Protein AF-A0A7C8GSQ5-F1 (afdb_monomer_lite)

Radius of gyration: 28.01 Å; chains: 1; bounding box: 47×25×103 Å

Foldseek 3Di:
DQLLVVLLVLLVVLVVLLPDDDPDPVSVVVSVVSNVVSVVSNVVSVVVPDDDDDPVVVVSVVVSVVSVVVNVVSVVVSVVVVVVVVVVVVVVVVVVVVVVPPCPVVVPDDPDDPDDDD

InterPro domains:
  IPR008622 Flagellar protein FliT [PF05400] (1-101)

Organism: NCBI:txid1672701

pLDDT: mean 79.02, std 14.45, range [41.06, 94.81]

Structure (mmCIF, N/CA/C/O backbone):
data_AF-A0A7C8GSQ5-F1
#
_entry.id   AF-A0A7C8GSQ5-F1
#
loop_
_atom_site.group_PDB
_atom_site.id
_atom_site.type_symbol
_atom_site.label_atom_id
_atom_site.label_alt_id
_atom_site.label_comp_id
_atom_site.label_asym_id
_atom_site.label_entity_id
_atom_site.label_seq_id
_atom_site.pdbx_PDB_ins_code
_atom_site.Cartn_x
_atom_site.Cartn_y
_atom_site.Cartn_z
_atom_site.occupancy
_atom_site.B_iso_or_equiv
_atom_site.auth_seq_id
_atom_site.auth_comp_id
_atom_site.auth_asym_id
_atom_site.auth_atom_id
_atom_site.pdbx_PDB_model_num
ATOM 1 N N . MET A 1 1 ? -16.892 -10.950 10.341 1.00 60.22 1 MET A N 1
ATOM 2 C CA . MET A 1 1 ? -15.545 -10.488 10.748 1.00 60.22 1 MET A CA 1
ATOM 3 C C . MET A 1 1 ? -15.594 -8.978 10.937 1.00 60.22 1 MET A C 1
ATOM 5 O O . MET A 1 1 ? -16.436 -8.360 10.294 1.00 60.22 1 MET A O 1
ATOM 9 N N . LYS A 1 2 ? -14.785 -8.387 11.834 1.00 83.88 2 LYS A N 1
ATOM 10 C CA . LYS A 1 2 ? -14.765 -6.923 12.015 1.00 83.88 2 LYS A CA 1
ATOM 11 C C . LYS A 1 2 ? -14.128 -6.281 10.760 1.00 83.88 2 LYS A C 1
ATOM 13 O O . LYS A 1 2 ? -12.997 -6.648 10.436 1.00 83.88 2 LYS A O 1
ATOM 18 N N . PRO A 1 3 ? -14.799 -5.347 10.058 1.00 86.56 3 PRO A N 1
ATOM 19 C CA . PRO A 1 3 ? -14.333 -4.820 8.766 1.00 86.56 3 PRO A CA 1
ATOM 20 C C . PRO A 1 3 ? -12.974 -4.109 8.863 1.00 86.56 3 PRO A C 1
ATOM 22 O O . PRO A 1 3 ? -12.151 -4.212 7.956 1.00 86.56 3 PRO A O 1
ATOM 25 N N . LEU A 1 4 ? -12.691 -3.458 9.997 1.00 87.00 4 LEU A N 1
ATOM 26 C CA . LEU A 1 4 ? -11.401 -2.820 10.270 1.00 87.00 4 LEU A CA 1
ATOM 27 C C . LEU A 1 4 ? -10.246 -3.832 10.361 1.00 87.00 4 LEU A C 1
ATOM 29 O O . LEU A 1 4 ? -9.156 -3.584 9.853 1.00 87.00 4 LEU A O 1
ATOM 33 N N . GLN A 1 5 ? -10.479 -4.994 10.977 1.00 88.44 5 GLN A N 1
ATOM 34 C CA . GLN A 1 5 ? -9.458 -6.041 11.082 1.00 88.44 5 GLN A CA 1
ATOM 35 C C . GLN A 1 5 ? -9.130 -6.622 9.706 1.00 88.44 5 GLN A C 1
ATOM 37 O O . GLN A 1 5 ? -7.964 -6.836 9.383 1.00 88.44 5 GLN A O 1
ATOM 42 N N . GLU A 1 6 ? -10.150 -6.834 8.877 1.00 90.56 6 GLU A N 1
ATOM 43 C CA . GLU A 1 6 ? -9.968 -7.336 7.516 1.00 90.56 6 GLU A CA 1
ATOM 44 C C . GLU A 1 6 ? -9.210 -6.332 6.639 1.00 90.56 6 GLU A C 1
ATOM 46 O O . GLU A 1 6 ? -8.281 -6.711 5.923 1.00 90.56 6 GLU A O 1
ATOM 51 N N . TYR A 1 7 ? -9.509 -5.038 6.784 1.00 92.44 7 TYR A N 1
ATOM 52 C CA . TYR A 1 7 ? -8.756 -3.969 6.135 1.00 92.44 7 TYR A CA 1
ATOM 53 C C . TYR A 1 7 ? -7.273 -4.003 6.531 1.00 92.44 7 TYR A C 1
ATOM 55 O O . TYR A 1 7 ? -6.405 -3.977 5.661 1.00 92.44 7 TYR A O 1
ATOM 63 N N . ILE A 1 8 ? -6.964 -4.140 7.826 1.00 91.69 8 ILE A N 1
ATOM 64 C CA . ILE A 1 8 ? -5.582 -4.242 8.324 1.00 91.69 8 ILE 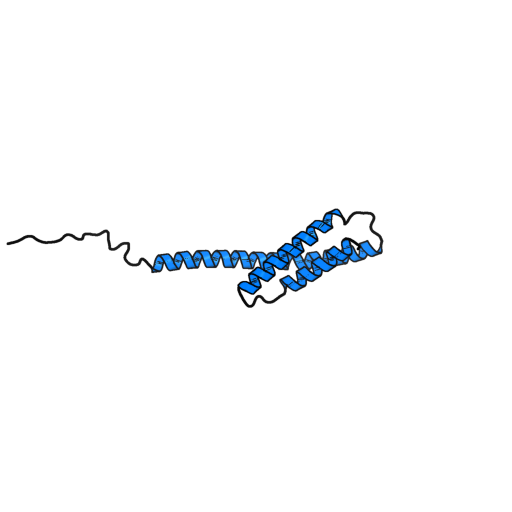A CA 1
ATOM 65 C C . ILE A 1 8 ? -4.870 -5.476 7.751 1.00 91.69 8 ILE A C 1
ATOM 67 O O . ILE A 1 8 ? -3.710 -5.388 7.339 1.00 91.69 8 ILE A O 1
ATOM 71 N N . VAL A 1 9 ? -5.544 -6.628 7.691 1.00 93.25 9 VAL A N 1
ATOM 72 C CA . VAL A 1 9 ? -4.987 -7.856 7.100 1.00 93.25 9 VAL A CA 1
ATOM 73 C C . VAL A 1 9 ? -4.649 -7.644 5.623 1.00 93.25 9 VAL A C 1
ATOM 75 O O . VAL A 1 9 ? -3.554 -8.007 5.185 1.00 93.25 9 VAL A O 1
ATOM 78 N N . ILE A 1 10 ? -5.545 -7.015 4.860 1.00 94.12 10 ILE A N 1
ATOM 79 C CA . ILE A 1 10 ? -5.314 -6.715 3.443 1.00 94.12 10 ILE A CA 1
ATOM 80 C C . ILE A 1 10 ? -4.171 -5.708 3.274 1.00 94.12 10 ILE A C 1
ATOM 82 O O . ILE A 1 10 ? -3.299 -5.930 2.436 1.00 94.12 10 ILE A O 1
ATOM 86 N N . THR A 1 11 ? -4.113 -4.651 4.088 1.00 93.38 11 THR A N 1
ATOM 87 C CA . THR A 1 11 ? -3.020 -3.665 4.065 1.00 93.38 11 THR A CA 1
ATOM 88 C C . THR A 1 11 ? -1.664 -4.318 4.361 1.00 93.38 11 THR A C 1
ATOM 90 O O . THR A 1 11 ? -0.685 -4.053 3.661 1.00 93.38 11 THR A O 1
ATOM 93 N N . ASN A 1 12 ? -1.591 -5.236 5.329 1.00 93.75 12 ASN A N 1
ATOM 94 C CA . ASN A 1 12 ? -0.370 -6.003 5.600 1.00 93.75 12 ASN A CA 1
ATOM 95 C C . ASN A 1 12 ? 0.021 -6.908 4.426 1.00 93.75 12 ASN A C 1
ATOM 97 O O . ASN A 1 12 ? 1.195 -6.981 4.060 1.00 93.75 12 ASN A O 1
ATOM 101 N N . LYS A 1 13 ? -0.955 -7.567 3.796 1.00 93.50 13 LYS A N 1
ATOM 102 C CA . LYS A 1 13 ? -0.710 -8.394 2.610 1.00 93.50 13 LYS A CA 1
ATOM 103 C C . LYS A 1 13 ? -0.228 -7.555 1.423 1.00 93.50 13 LYS A C 1
ATOM 105 O O . LYS A 1 13 ? 0.687 -7.974 0.723 1.00 93.50 13 LYS A O 1
ATOM 110 N N . LEU A 1 14 ? -0.778 -6.356 1.231 1.00 92.75 14 LEU A N 1
ATOM 111 C CA . LEU A 1 14 ? -0.295 -5.391 0.241 1.00 92.75 14 LEU A CA 1
ATOM 112 C C . LEU A 1 14 ? 1.161 -5.006 0.499 1.00 92.75 14 LEU A C 1
ATOM 114 O O . LEU A 1 14 ? 1.966 -5.052 -0.425 1.00 92.75 14 LEU A O 1
ATOM 118 N N . LEU A 1 15 ? 1.524 -4.688 1.746 1.00 92.69 15 LEU A N 1
ATOM 119 C CA . LEU A 1 15 ? 2.913 -4.390 2.107 1.00 92.69 15 LEU A CA 1
ATOM 120 C C . LEU A 1 15 ? 3.856 -5.546 1.755 1.00 92.69 15 LEU A C 1
ATOM 122 O O . LEU A 1 15 ? 4.916 -5.302 1.184 1.00 92.69 15 LEU A O 1
ATOM 126 N N . GLN A 1 16 ? 3.454 -6.789 2.038 1.00 91.94 16 GLN A N 1
ATOM 127 C CA . GLN A 1 16 ? 4.239 -7.973 1.686 1.00 91.94 16 GLN A CA 1
ATOM 128 C C . GLN A 1 16 ? 4.409 -8.123 0.173 1.00 91.94 16 GLN A C 1
ATOM 130 O O . GLN A 1 16 ? 5.527 -8.329 -0.285 1.00 91.94 16 GLN A O 1
ATOM 135 N N . VAL A 1 17 ? 3.326 -8.005 -0.602 1.00 91.25 17 VAL A N 1
ATOM 136 C CA . VAL A 1 17 ? 3.362 -8.168 -2.066 1.00 91.25 17 VAL A CA 1
ATOM 137 C C . VAL A 1 17 ? 4.190 -7.065 -2.727 1.00 91.25 17 VAL A C 1
ATOM 139 O O . VAL A 1 17 ? 4.954 -7.340 -3.646 1.00 91.25 17 VAL A O 1
ATOM 142 N N . VAL A 1 18 ? 4.091 -5.824 -2.247 1.00 88.56 18 VAL A N 1
ATOM 143 C CA . VAL A 1 18 ? 4.852 -4.691 -2.800 1.00 88.56 18 VAL A CA 1
ATOM 144 C C . VAL A 1 18 ? 6.355 -4.803 -2.506 1.00 88.56 18 VAL A C 1
ATOM 146 O O . VAL A 1 18 ? 7.163 -4.308 -3.292 1.00 88.56 18 VAL A O 1
ATOM 149 N N . ASP A 1 19 ? 6.743 -5.463 -1.412 1.00 87.31 19 ASP A N 1
ATOM 150 C CA . ASP A 1 19 ? 8.150 -5.703 -1.065 1.00 87.31 19 ASP A CA 1
ATOM 151 C C . ASP A 1 19 ? 8.768 -6.913 -1.786 1.00 87.31 19 ASP A C 1
ATOM 153 O O . ASP A 1 19 ? 9.981 -7.123 -1.693 1.00 87.31 19 ASP A O 1
ATOM 157 N N . GLN A 1 20 ? 7.978 -7.716 -2.509 1.00 86.06 20 GLN A N 1
ATOM 158 C CA . GLN A 1 20 ? 8.510 -8.882 -3.209 1.00 86.06 20 GLN A CA 1
ATOM 159 C C . GLN A 1 20 ? 9.477 -8.478 -4.335 1.00 86.06 20 GLN A C 1
ATOM 161 O O . GLN A 1 20 ? 9.184 -7.576 -5.128 1.00 86.06 20 GLN A O 1
ATOM 166 N N . PRO A 1 21 ? 10.634 -9.157 -4.451 1.00 79.56 21 PRO A N 1
ATOM 167 C CA . PRO A 1 21 ? 11.562 -8.913 -5.542 1.00 79.56 21 PRO A CA 1
ATOM 168 C C . PRO A 1 21 ? 10.948 -9.360 -6.873 1.00 79.56 21 PRO A C 1
ATOM 170 O O . PRO A 1 21 ? 10.455 -10.478 -7.013 1.00 79.56 21 PRO A O 1
ATOM 173 N N . VAL A 1 22 ? 11.010 -8.480 -7.871 1.00 80.06 22 VAL A N 1
ATOM 174 C CA . VAL A 1 22 ? 10.542 -8.763 -9.232 1.00 80.06 22 VAL A CA 1
ATOM 175 C C . VAL A 1 22 ? 11.696 -9.364 -10.033 1.00 80.06 22 VAL A C 1
ATOM 177 O O . VAL A 1 22 ? 12.609 -8.641 -10.433 1.00 80.06 22 VAL A O 1
ATOM 180 N N . ASN A 1 23 ? 11.649 -10.676 -10.269 1.00 79.94 23 ASN A N 1
ATOM 181 C CA . ASN A 1 23 ? 12.738 -11.423 -10.912 1.00 79.94 23 ASN A CA 1
ATOM 182 C C . ASN A 1 23 ? 12.560 -11.578 -12.435 1.00 79.94 23 ASN A C 1
ATOM 184 O O . ASN A 1 23 ? 13.534 -11.792 -13.151 1.00 79.94 23 ASN A O 1
ATOM 188 N N . SER A 1 24 ? 11.333 -11.453 -12.943 1.00 80.00 24 SER A N 1
ATOM 189 C CA . SER A 1 24 ? 10.989 -11.575 -14.368 1.00 80.00 24 SER A CA 1
ATOM 190 C C . SER A 1 24 ? 9.815 -10.662 -14.744 1.00 80.00 24 SER A C 1
ATOM 192 O O . SER A 1 24 ? 9.081 -10.193 -13.870 1.00 80.00 24 SER A O 1
ATOM 194 N N . ASP A 1 25 ? 9.605 -10.404 -16.039 1.00 76.19 25 ASP A N 1
ATOM 195 C CA . ASP A 1 25 ? 8.452 -9.609 -16.486 1.00 76.19 25 ASP A CA 1
ATOM 196 C C . ASP A 1 25 ? 7.104 -10.309 -16.249 1.00 76.19 25 ASP A C 1
ATOM 198 O O . ASP A 1 25 ? 6.149 -9.628 -15.890 1.00 76.19 25 ASP A O 1
ATOM 202 N N . GLU A 1 26 ? 7.035 -11.640 -16.330 1.00 75.94 26 GLU A N 1
ATOM 203 C CA . GLU A 1 26 ? 5.832 -12.409 -15.962 1.00 75.94 26 GLU A CA 1
ATOM 204 C C . GLU A 1 26 ? 5.506 -12.252 -14.469 1.00 75.94 26 GLU A C 1
ATOM 206 O O . GLU A 1 26 ? 4.394 -11.863 -14.110 1.00 75.94 26 GLU A O 1
ATOM 211 N N . SER A 1 27 ? 6.508 -12.410 -13.589 1.00 82.44 27 SER A N 1
ATOM 212 C CA . SER A 1 27 ? 6.326 -12.204 -12.141 1.00 82.44 27 SER A CA 1
ATOM 213 C C . SER A 1 27 ? 5.866 -10.779 -11.810 1.00 82.44 27 SER A C 1
ATOM 215 O O . SER A 1 27 ? 5.118 -10.557 -10.862 1.00 82.44 27 SER A O 1
ATOM 217 N N . ARG A 1 28 ? 6.265 -9.792 -12.623 1.00 83.00 28 ARG A N 1
ATOM 218 C CA . ARG A 1 28 ? 5.836 -8.400 -12.473 1.00 83.00 28 ARG A CA 1
ATOM 219 C C . ARG A 1 28 ? 4.347 -8.235 -12.752 1.00 83.00 28 ARG A C 1
ATOM 221 O O . ARG A 1 28 ? 3.684 -7.505 -12.021 1.00 83.00 28 ARG A O 1
ATOM 228 N N . GLU A 1 29 ? 3.847 -8.838 -13.825 1.00 85.81 29 GLU A N 1
ATOM 229 C CA . GLU A 1 29 ? 2.432 -8.746 -14.197 1.00 85.81 29 GLU A CA 1
ATOM 230 C C . GLU A 1 29 ? 1.544 -9.420 -13.154 1.00 85.81 29 GLU A C 1
ATOM 232 O O . GLU A 1 29 ? 0.533 -8.846 -12.749 1.00 85.81 29 GLU A O 1
ATOM 237 N N . GLU A 1 30 ? 1.973 -10.570 -12.635 1.00 87.88 30 GLU 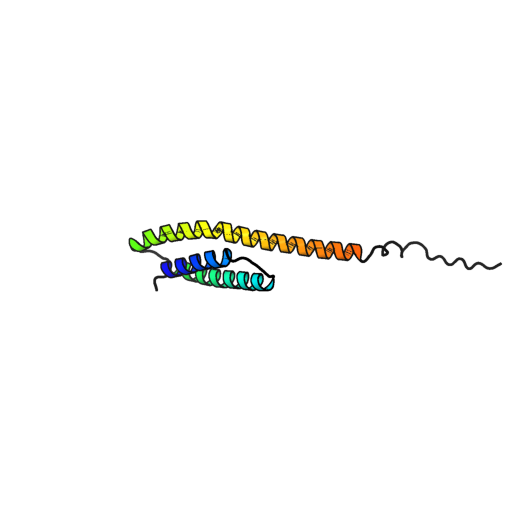A N 1
ATOM 238 C CA . GLU A 1 30 ? 1.290 -11.251 -11.535 1.00 87.88 30 GLU A CA 1
ATOM 239 C C . GLU A 1 30 ? 1.271 -10.415 -10.251 1.00 87.88 30 GLU A C 1
ATOM 241 O O . GLU A 1 30 ? 0.219 -10.272 -9.626 1.00 87.88 30 GLU A O 1
ATOM 246 N N . ILE A 1 31 ? 2.405 -9.815 -9.869 1.00 89.00 31 ILE A N 1
ATOM 247 C CA . ILE A 1 31 ? 2.488 -8.937 -8.693 1.00 89.00 31 ILE A CA 1
ATOM 248 C C . ILE A 1 31 ? 1.548 -7.735 -8.848 1.00 89.00 31 ILE A C 1
ATOM 250 O O . ILE A 1 31 ? 0.808 -7.426 -7.916 1.00 89.00 31 ILE A O 1
ATOM 254 N N . ILE A 1 32 ? 1.528 -7.085 -10.017 1.00 88.94 32 ILE A N 1
ATOM 255 C CA . ILE A 1 32 ? 0.629 -5.949 -10.282 1.00 88.94 32 ILE A CA 1
ATOM 256 C C . ILE A 1 32 ? -0.833 -6.387 -10.171 1.00 88.94 32 ILE A C 1
ATOM 258 O O . ILE A 1 32 ? -1.598 -5.761 -9.443 1.00 88.94 32 ILE A O 1
ATOM 262 N N . LYS A 1 33 ? -1.204 -7.505 -10.802 1.00 91.50 33 LYS A N 1
ATOM 263 C CA . LYS A 1 33 ? -2.567 -8.044 -10.733 1.00 91.50 33 LYS A CA 1
ATOM 264 C C . LYS A 1 33 ? -2.988 -8.364 -9.296 1.00 91.50 33 LYS A C 1
ATOM 266 O O . LYS A 1 33 ? -4.116 -8.082 -8.901 1.00 91.50 33 LYS A O 1
ATOM 271 N N . 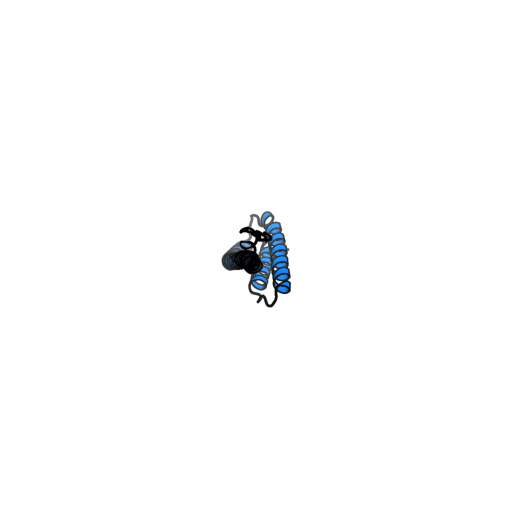ASN A 1 34 ? -2.085 -8.933 -8.499 1.00 91.81 34 ASN A N 1
ATOM 272 C CA . ASN A 1 34 ? -2.338 -9.219 -7.089 1.00 91.81 34 ASN A CA 1
ATOM 273 C C . ASN A 1 34 ? -2.538 -7.938 -6.271 1.00 91.81 34 ASN A C 1
ATOM 275 O O . ASN A 1 34 ? -3.407 -7.906 -5.401 1.00 91.81 34 ASN A O 1
ATOM 279 N N . ILE A 1 35 ? -1.758 -6.891 -6.547 1.00 92.31 35 ILE A N 1
ATOM 280 C CA . ILE A 1 35 ? -1.919 -5.581 -5.907 1.00 92.31 35 ILE A CA 1
ATOM 281 C C . ILE A 1 35 ? -3.282 -4.983 -6.258 1.00 92.31 35 ILE A C 1
ATOM 283 O O . ILE A 1 35 ? -3.984 -4.561 -5.343 1.00 92.31 35 ILE A O 1
ATOM 287 N N . ASP A 1 36 ? -3.687 -5.008 -7.529 1.00 93.31 36 ASP A N 1
ATOM 288 C CA . ASP A 1 36 ? -4.978 -4.466 -7.971 1.00 93.31 36 ASP A CA 1
ATOM 289 C C . ASP A 1 36 ? -6.152 -5.170 -7.271 1.00 93.31 36 ASP A C 1
ATOM 291 O O . ASP A 1 36 ? -6.989 -4.512 -6.656 1.00 93.31 36 ASP A O 1
ATOM 295 N N . ILE A 1 37 ? -6.149 -6.509 -7.233 1.00 94.81 37 ILE A N 1
ATOM 296 C CA . ILE A 1 37 ? -7.180 -7.299 -6.533 1.00 94.81 37 ILE A CA 1
ATOM 297 C C . ILE A 1 37 ? -7.239 -6.949 -5.039 1.00 94.81 37 ILE A C 1
ATOM 299 O O . ILE A 1 37 ? -8.315 -6.883 -4.443 1.00 94.81 37 ILE A O 1
ATOM 303 N N . LEU A 1 38 ? -6.085 -6.774 -4.391 1.00 94.06 38 LEU A N 1
ATOM 304 C CA . LEU A 1 38 ? -6.042 -6.431 -2.970 1.00 94.06 38 LEU A CA 1
ATOM 305 C C . LEU A 1 38 ? -6.512 -4.993 -2.715 1.00 94.06 38 LEU A C 1
ATOM 307 O O . LEU A 1 38 ? -7.159 -4.749 -1.698 1.00 94.06 38 LEU A O 1
ATOM 311 N N . LEU A 1 39 ? -6.220 -4.055 -3.619 1.00 93.12 39 LEU A N 1
ATOM 312 C CA . LEU A 1 39 ? -6.701 -2.677 -3.533 1.00 93.12 39 LEU A CA 1
ATOM 313 C C . LEU A 1 39 ? -8.220 -2.594 -3.702 1.00 93.12 39 LEU A C 1
ATOM 315 O O . LEU A 1 39 ? -8.859 -1.893 -2.920 1.00 93.12 39 LEU A O 1
ATOM 319 N N . GLU A 1 40 ? -8.797 -3.342 -4.644 1.00 94.38 40 GLU A N 1
ATOM 320 C CA . GLU A 1 40 ? -10.252 -3.432 -4.825 1.00 94.38 40 GLU A CA 1
ATOM 321 C C . GLU A 1 40 ? -10.931 -3.951 -3.553 1.00 94.38 40 GLU A C 1
ATOM 323 O O . GLU A 1 40 ? -11.793 -3.279 -2.987 1.00 94.38 40 GLU A O 1
ATOM 328 N N . LYS A 1 41 ? -10.453 -5.080 -3.015 1.00 92.88 41 LYS A N 1
ATOM 329 C CA . LYS A 1 41 ? -10.973 -5.644 -1.757 1.00 92.88 41 LYS A CA 1
ATOM 330 C C . LYS A 1 41 ? -10.842 -4.677 -0.583 1.00 92.88 41 LYS A C 1
ATOM 332 O O . LYS A 1 41 ? -11.745 -4.564 0.239 1.00 92.88 41 LYS A O 1
ATOM 337 N N . ARG A 1 42 ? -9.722 -3.954 -0.492 1.00 92.88 42 ARG A N 1
ATOM 338 C CA . ARG A 1 42 ? -9.513 -2.927 0.539 1.00 92.88 42 ARG A CA 1
ATOM 339 C C . ARG A 1 42 ? -10.520 -1.787 0.396 1.00 92.88 42 ARG A C 1
ATOM 341 O O . ARG A 1 42 ? -11.042 -1.313 1.401 1.00 92.88 42 ARG A O 1
ATOM 348 N N . GLN A 1 43 ? -10.795 -1.353 -0.833 1.00 92.38 43 GLN A N 1
ATOM 349 C CA . GLN A 1 43 ? -11.738 -0.277 -1.125 1.00 92.38 43 GLN A CA 1
ATOM 350 C C . GLN A 1 43 ? -13.180 -0.663 -0.777 1.00 92.38 43 GLN A C 1
ATOM 352 O O . GLN A 1 43 ? -13.906 0.162 -0.223 1.00 92.38 43 GLN A O 1
ATOM 357 N N . GLU A 1 44 ? -13.575 -1.909 -1.035 1.00 93.19 44 GLU A N 1
ATOM 358 C CA . GLU A 1 44 ? -14.899 -2.436 -0.682 1.00 93.19 44 GLU A CA 1
ATOM 359 C C . GLU A 1 44 ? -15.177 -2.402 0.825 1.00 93.19 44 GLU A C 1
ATOM 361 O O . GLU A 1 44 ? -16.331 -2.275 1.223 1.00 93.19 44 GLU A O 1
ATOM 366 N N . LEU A 1 45 ? -14.143 -2.464 1.672 1.00 89.31 45 LEU A N 1
ATOM 367 C CA . LEU A 1 45 ? -14.292 -2.462 3.130 1.00 89.31 45 LEU A CA 1
ATOM 368 C C . LEU A 1 45 ? -14.488 -1.064 3.731 1.00 89.31 45 LEU A C 1
ATOM 370 O O . LEU A 1 45 ? -15.108 -0.939 4.787 1.00 89.31 45 LEU A O 1
ATOM 374 N N . ILE A 1 46 ? -14.014 -0.005 3.065 1.00 88.00 46 ILE A N 1
ATOM 375 C CA . ILE A 1 46 ? -14.068 1.381 3.570 1.00 88.00 46 ILE A CA 1
ATOM 376 C C . ILE A 1 46 ? -15.491 1.818 3.981 1.00 88.00 46 ILE A C 1
ATOM 378 O O . ILE A 1 46 ? -15.640 2.370 5.072 1.00 88.00 46 ILE A O 1
ATOM 382 N N . PRO A 1 47 ? -16.560 1.562 3.196 1.00 88.69 47 PRO A N 1
ATOM 383 C CA . PRO A 1 47 ? -17.924 1.960 3.555 1.00 88.69 47 PRO A CA 1
ATOM 384 C C . PRO A 1 47 ? -18.463 1.310 4.834 1.00 88.69 47 PRO A C 1
ATOM 386 O O . PRO A 1 47 ? -19.420 1.833 5.415 1.00 88.69 47 PRO A O 1
ATOM 389 N N . PHE A 1 48 ? -17.885 0.179 5.247 1.00 85.81 48 PHE A N 1
ATOM 390 C CA . PHE A 1 48 ? -18.299 -0.592 6.419 1.00 85.81 48 PHE A CA 1
ATOM 391 C C . PHE A 1 48 ? -17.543 -0.192 7.693 1.00 85.81 48 PHE A C 1
ATOM 393 O O . PHE A 1 48 ? -17.967 -0.551 8.788 1.00 85.81 48 PHE A O 1
ATOM 400 N N . ILE A 1 49 ? -16.457 0.577 7.576 1.00 84.12 49 ILE A N 1
ATOM 401 C CA . ILE A 1 49 ? -15.699 1.108 8.714 1.00 84.12 49 ILE A CA 1
ATOM 402 C C . ILE A 1 49 ? -16.359 2.424 9.147 1.00 84.12 49 ILE A C 1
ATOM 404 O O . ILE A 1 49 ? -15.984 3.511 8.707 1.00 84.12 49 ILE A O 1
ATOM 408 N N . LYS A 1 50 ? -17.404 2.325 9.975 1.00 78.81 50 LYS A N 1
ATOM 409 C CA . LYS A 1 50 ? -18.186 3.471 10.464 1.00 78.81 50 LYS A CA 1
ATOM 410 C C . LYS A 1 50 ? -18.362 3.424 11.979 1.00 78.81 50 LYS A C 1
ATOM 412 O O . LYS A 1 50 ? -18.419 2.357 12.572 1.00 78.81 50 LYS A O 1
ATOM 417 N N . SER A 1 51 ? -18.483 4.616 12.558 1.00 73.31 51 SER A N 1
ATOM 418 C CA . SER A 1 51 ? -18.790 4.855 13.974 1.00 73.31 51 SER A CA 1
ATOM 419 C C . SER A 1 51 ? -20.139 4.220 14.372 1.00 73.31 51 SER A C 1
ATOM 421 O O . SER A 1 51 ? -21.041 4.195 13.524 1.00 73.31 51 SER A O 1
ATOM 423 N N . PRO A 1 52 ? -20.333 3.764 15.628 1.00 71.81 52 PRO A N 1
ATOM 424 C CA . PRO A 1 52 ? -19.467 3.933 16.805 1.00 71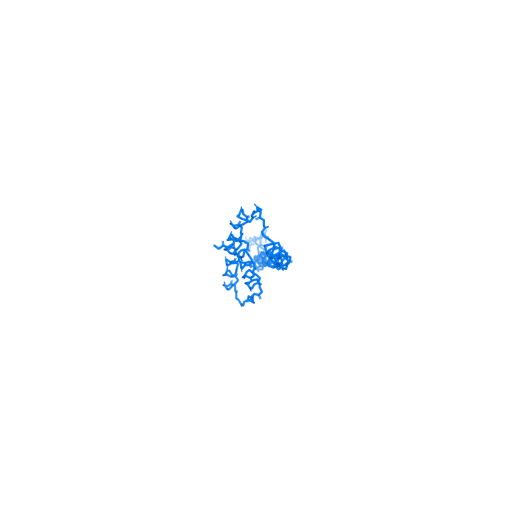.81 52 PRO A CA 1
ATOM 425 C C . PRO A 1 52 ? -18.333 2.908 16.893 1.00 71.81 52 PRO A C 1
ATOM 427 O O . PRO A 1 52 ? -18.562 1.717 16.724 1.00 71.81 52 PRO A O 1
ATOM 430 N N . PHE A 1 53 ? -17.123 3.391 17.187 1.00 78.44 53 PHE A N 1
ATOM 431 C CA . PHE A 1 53 ? -15.945 2.549 17.404 1.00 78.44 53 PHE A CA 1
ATOM 432 C C . PHE A 1 53 ? -15.793 2.208 18.887 1.00 78.44 53 PHE A C 1
ATOM 434 O O . PHE A 1 53 ? -15.898 3.093 19.739 1.00 78.44 53 PHE A O 1
ATOM 441 N N . GLU A 1 54 ? -15.510 0.943 19.189 1.00 79.69 54 GLU A N 1
ATOM 442 C CA . GLU A 1 54 ? -15.113 0.509 20.535 1.00 79.69 54 GLU A CA 1
ATOM 443 C C . GLU A 1 54 ? -13.708 1.047 20.887 1.00 79.69 54 GLU A C 1
ATOM 445 O O . GLU A 1 54 ? -12.905 1.337 19.998 1.00 79.69 54 GLU A O 1
ATOM 450 N N . GLU A 1 55 ? -13.356 1.160 22.176 1.00 76.00 55 GLU A N 1
ATOM 451 C CA . GLU A 1 55 ? -12.013 1.620 22.594 1.00 76.00 55 GLU A CA 1
ATOM 452 C C . GLU A 1 55 ? -10.878 0.780 21.976 1.00 76.00 55 GLU A C 1
ATOM 454 O O . GLU A 1 55 ? -9.840 1.314 21.576 1.00 76.00 55 GLU A O 1
ATOM 459 N N . GLU A 1 56 ? -11.103 -0.527 21.818 1.00 76.50 56 GLU A N 1
ATOM 460 C CA . GLU A 1 56 ? -10.191 -1.446 21.129 1.00 76.50 56 GLU A CA 1
ATOM 461 C C . GLU A 1 56 ? -10.048 -1.128 19.631 1.00 76.50 56 GLU A C 1
ATOM 463 O O . GLU A 1 56 ? -8.976 -1.283 19.050 1.00 76.50 56 GLU A O 1
ATOM 468 N N . GLU A 1 57 ? -11.106 -0.645 18.981 1.00 78.81 57 GLU A N 1
ATOM 469 C CA . GLU A 1 57 ? -11.072 -0.268 17.565 1.00 78.81 57 GLU A CA 1
ATOM 470 C C . GLU A 1 57 ? -10.365 1.070 17.346 1.00 78.81 57 GLU A C 1
ATOM 472 O O . GLU A 1 57 ? -9.761 1.284 16.295 1.00 78.81 57 GLU A O 1
ATOM 477 N N . ILE A 1 58 ? -10.363 1.952 18.349 1.00 82.19 58 ILE A N 1
ATOM 478 C CA . ILE A 1 58 ? -9.614 3.213 18.307 1.00 82.19 58 ILE A CA 1
ATOM 479 C C . ILE A 1 58 ? -8.103 2.948 18.305 1.00 82.19 58 ILE A C 1
ATOM 481 O O . ILE A 1 58 ? -7.368 3.613 17.570 1.00 82.19 58 ILE A O 1
ATOM 485 N N . SER A 1 59 ? -7.619 1.989 19.103 1.00 84.12 59 SER A N 1
ATOM 486 C CA . SER A 1 59 ? -6.197 1.619 19.097 1.00 84.12 59 SER A CA 1
ATOM 487 C C . SER A 1 59 ? -5.805 0.962 17.770 1.00 84.12 59 SER A C 1
ATOM 489 O O . SER A 1 59 ? -4.854 1.409 17.127 1.00 84.12 59 SER A O 1
ATOM 491 N N . LEU A 1 60 ? -6.613 0.012 17.287 1.00 85.19 60 LEU A N 1
ATOM 492 C CA . LEU A 1 60 ? -6.429 -0.632 15.984 1.00 85.19 60 LEU A CA 1
ATOM 493 C C . LEU A 1 60 ? -6.474 0.371 14.825 1.00 85.19 60 LEU A C 1
ATOM 495 O O . LEU A 1 60 ? -5.721 0.239 13.862 1.00 85.19 60 LEU A O 1
ATOM 499 N N . GLY A 1 61 ? -7.313 1.402 14.919 1.00 85.56 61 GLY A N 1
ATOM 500 C CA . GLY A 1 61 ? -7.376 2.485 13.943 1.00 85.56 61 GLY A CA 1
ATOM 501 C C . GLY A 1 61 ? -6.067 3.275 13.851 1.00 85.56 61 GLY A C 1
ATOM 502 O O . GLY A 1 61 ? -5.637 3.620 12.751 1.00 85.56 61 GLY A O 1
ATOM 503 N N . LYS A 1 62 ? -5.380 3.512 14.977 1.00 86.94 62 LYS A N 1
ATOM 504 C CA . LYS A 1 62 ? -4.059 4.171 14.975 1.00 86.94 62 LYS A CA 1
ATOM 505 C C . LYS A 1 62 ? -3.003 3.311 14.287 1.00 86.94 62 LYS A C 1
ATOM 507 O O . LYS A 1 62 ? -2.248 3.826 13.461 1.00 86.94 62 LYS A O 1
ATOM 512 N N . ASP A 1 63 ? -2.986 2.013 14.574 1.00 87.19 63 ASP A N 1
ATOM 513 C CA . ASP A 1 63 ? -2.070 1.073 13.920 1.00 87.19 63 ASP A CA 1
ATOM 514 C C . ASP A 1 63 ? -2.357 0.975 12.418 1.00 87.19 63 ASP A C 1
ATOM 516 O O . ASP A 1 63 ? -1.437 0.989 11.598 1.00 87.19 63 ASP A O 1
ATOM 520 N N . CYS A 1 64 ? -3.636 0.966 12.042 1.00 88.75 64 CYS A N 1
ATOM 521 C CA . CYS A 1 64 ? -4.081 1.000 10.655 1.00 88.75 64 CYS A CA 1
ATOM 522 C C . CYS A 1 64 ? -3.547 2.234 9.912 1.00 88.75 64 CYS A C 1
ATOM 524 O O . CYS A 1 64 ? -2.995 2.104 8.819 1.00 88.75 64 CYS A O 1
ATOM 526 N N . LEU A 1 65 ? -3.642 3.424 10.515 1.00 90.19 65 LEU A N 1
ATOM 527 C CA . LEU A 1 65 ? -3.098 4.654 9.932 1.00 90.19 65 LEU A CA 1
ATOM 528 C C . LEU A 1 65 ? -1.575 4.581 9.758 1.00 90.19 65 LEU A C 1
ATOM 530 O O . LEU A 1 65 ? -1.051 5.014 8.732 1.00 90.19 65 LEU A O 1
ATOM 534 N N . ALA A 1 66 ? -0.858 4.000 10.722 1.00 91.38 66 ALA A N 1
ATOM 535 C CA . ALA A 1 66 ? 0.587 3.812 10.618 1.00 91.38 66 ALA A CA 1
ATOM 536 C C . ALA A 1 66 ? 0.972 2.835 9.491 1.00 91.38 66 ALA A C 1
ATOM 538 O O . ALA A 1 66 ? 1.995 3.022 8.827 1.00 91.38 66 ALA A O 1
ATOM 539 N N . LEU A 1 67 ? 0.168 1.794 9.253 1.00 91.69 67 LEU A N 1
ATOM 540 C CA . LEU A 1 67 ? 0.354 0.876 8.125 1.00 91.69 67 LEU A CA 1
ATOM 541 C C . LEU A 1 67 ? 0.081 1.566 6.784 1.00 91.69 67 LEU A C 1
ATOM 543 O O . LEU A 1 67 ? 0.872 1.411 5.852 1.00 91.69 67 LEU A O 1
ATOM 547 N N . ASP A 1 68 ? -0.974 2.375 6.702 1.00 90.69 68 ASP A N 1
ATOM 548 C CA . ASP A 1 68 ? -1.321 3.130 5.496 1.00 90.69 68 ASP A CA 1
ATOM 549 C C . ASP A 1 68 ? -0.219 4.140 5.128 1.00 90.69 68 ASP A C 1
ATOM 551 O O . ASP A 1 68 ? 0.217 4.184 3.974 1.00 90.69 68 ASP A O 1
ATOM 555 N N . GLN A 1 69 ? 0.334 4.852 6.118 1.00 92.81 69 GLN A N 1
ATOM 556 C CA . GLN A 1 69 ? 1.485 5.750 5.934 1.00 92.81 69 GLN A CA 1
ATOM 557 C C . GLN A 1 69 ? 2.737 5.030 5.413 1.00 92.81 69 GLN A C 1
ATOM 559 O O . GLN A 1 69 ? 3.541 5.621 4.692 1.00 92.81 69 GLN A O 1
ATOM 564 N N . LYS A 1 70 ? 2.925 3.751 5.759 1.00 92.38 70 LYS A N 1
ATOM 565 C CA . LYS A 1 70 ? 4.029 2.933 5.231 1.00 92.38 70 LYS A CA 1
ATOM 566 C C . LYS A 1 70 ? 3.751 2.422 3.820 1.00 92.38 70 LYS A C 1
ATOM 568 O O . LYS A 1 70 ? 4.692 2.246 3.046 1.00 92.38 70 LYS A O 1
ATOM 573 N N . LEU A 1 71 ? 2.491 2.145 3.493 1.00 91.69 71 LEU A N 1
ATOM 574 C CA . LEU A 1 71 ? 2.090 1.561 2.216 1.00 91.69 71 LEU A CA 1
ATOM 575 C C . LEU A 1 71 ? 2.125 2.587 1.077 1.00 91.69 71 LEU A C 1
ATOM 577 O O . LEU A 1 71 ? 2.628 2.284 -0.008 1.00 91.69 71 LEU A O 1
ATOM 581 N N . GLU A 1 72 ? 1.644 3.803 1.326 1.00 91.88 72 GLU A N 1
ATOM 582 C CA . GLU A 1 72 ? 1.547 4.865 0.321 1.00 91.88 72 GLU A CA 1
ATOM 583 C C . GLU A 1 72 ? 2.860 5.143 -0.445 1.00 91.88 72 GLU A C 1
ATOM 585 O O . GLU A 1 72 ? 2.856 5.040 -1.679 1.00 91.88 72 GLU A O 1
ATOM 590 N N . PRO A 1 73 ? 4.013 5.409 0.206 1.00 93.31 73 PRO A N 1
ATOM 591 C CA . PRO A 1 73 ? 5.255 5.690 -0.516 1.00 93.31 73 PRO A CA 1
ATOM 592 C C . PRO A 1 73 ? 5.746 4.490 -1.338 1.00 93.31 73 PRO A C 1
ATOM 594 O O . PRO A 1 73 ? 6.363 4.664 -2.393 1.00 93.31 73 PRO A O 1
ATOM 597 N N . LYS A 1 74 ? 5.455 3.259 -0.899 1.00 91.44 74 LYS A N 1
ATOM 598 C CA . LYS A 1 74 ? 5.833 2.047 -1.635 1.00 91.44 74 LYS A CA 1
ATOM 599 C C . LYS A 1 74 ? 5.014 1.890 -2.915 1.00 91.44 74 LYS A C 1
ATOM 601 O O . LYS A 1 74 ? 5.589 1.623 -3.972 1.00 91.44 74 LYS A O 1
ATOM 606 N N . LEU A 1 75 ? 3.704 2.135 -2.851 1.00 89.81 75 LEU A N 1
ATOM 607 C CA . LEU A 1 75 ? 2.836 2.142 -4.032 1.00 89.81 75 LEU A CA 1
ATOM 608 C C . LEU A 1 75 ? 3.227 3.255 -5.013 1.00 89.81 75 LEU A C 1
ATOM 610 O O . LEU A 1 75 ? 3.311 3.016 -6.219 1.00 89.81 75 LEU A O 1
ATOM 614 N N . GLN A 1 76 ? 3.550 4.451 -4.513 1.00 91.38 76 GLN A N 1
ATOM 615 C CA . GLN A 1 76 ? 4.035 5.549 -5.356 1.00 91.38 76 GLN A CA 1
ATOM 616 C C . GLN A 1 76 ? 5.345 5.186 -6.071 1.00 91.38 76 GLN A C 1
ATOM 618 O O . GLN A 1 76 ? 5.483 5.429 -7.275 1.00 91.38 76 GLN A O 1
ATOM 623 N N . LYS A 1 77 ? 6.290 4.554 -5.364 1.00 89.81 77 LYS A N 1
ATOM 624 C CA . LYS A 1 77 ? 7.546 4.061 -5.946 1.00 89.81 77 LYS A CA 1
ATOM 625 C C . LYS A 1 77 ? 7.293 3.006 -7.025 1.00 89.81 77 LYS A C 1
ATOM 627 O O . LYS A 1 77 ? 7.870 3.099 -8.109 1.00 89.81 77 LYS A O 1
ATOM 632 N N . LEU A 1 78 ? 6.415 2.037 -6.763 1.00 87.88 78 LEU A N 1
ATOM 633 C CA . LEU A 1 78 ? 6.024 1.014 -7.735 1.00 87.88 78 LEU A CA 1
ATOM 634 C C . LEU A 1 78 ? 5.447 1.654 -9.008 1.00 87.88 78 LEU A C 1
ATOM 636 O O . LEU A 1 78 ? 5.908 1.370 -10.116 1.00 87.88 78 LEU A O 1
ATOM 640 N N . LEU A 1 79 ? 4.503 2.584 -8.853 1.00 86.94 79 LEU A N 1
ATOM 641 C CA . LEU A 1 79 ? 3.899 3.315 -9.965 1.00 86.94 79 LEU A CA 1
ATOM 642 C C . LEU A 1 79 ? 4.942 4.125 -10.754 1.00 86.94 79 LEU A C 1
ATOM 644 O O . LEU A 1 79 ? 4.911 4.155 -11.987 1.00 86.94 79 LEU A O 1
ATOM 648 N N . GLY A 1 80 ? 5.885 4.768 -10.062 1.00 87.25 80 G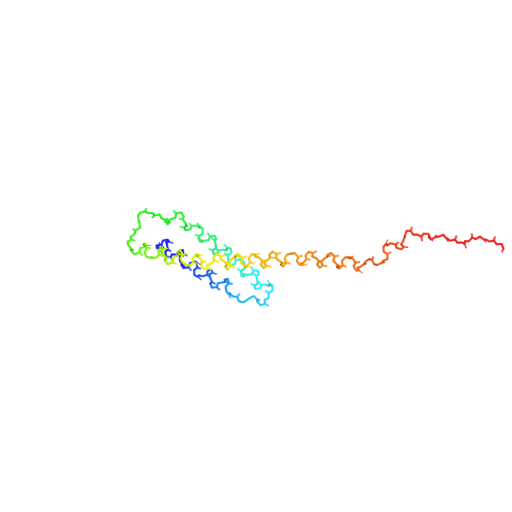LY A N 1
ATOM 649 C CA . GLY A 1 80 ? 7.005 5.481 -10.676 1.00 87.25 80 GLY A CA 1
ATOM 650 C C . GLY A 1 80 ? 7.899 4.567 -11.519 1.00 87.25 80 GLY A C 1
ATOM 651 O O . GLY A 1 80 ? 8.246 4.910 -12.656 1.00 87.25 80 GLY A O 1
ATOM 652 N N . ASN A 1 81 ? 8.210 3.373 -11.012 1.00 85.31 81 ASN A N 1
ATOM 653 C CA . ASN A 1 81 ? 8.989 2.365 -11.732 1.00 85.31 81 ASN A CA 1
ATOM 654 C C . ASN A 1 81 ? 8.269 1.901 -13.007 1.00 85.31 81 ASN A C 1
ATOM 656 O O . ASN A 1 81 ? 8.880 1.859 -14.079 1.00 85.31 81 ASN A O 1
ATOM 660 N N . ILE A 1 82 ? 6.963 1.627 -12.920 1.00 83.25 82 ILE A N 1
ATOM 661 C CA . ILE A 1 82 ? 6.134 1.241 -14.073 1.00 83.25 82 ILE A CA 1
ATOM 662 C C . ILE A 1 82 ? 6.143 2.353 -15.132 1.00 83.25 82 ILE A C 1
ATOM 664 O O . ILE A 1 82 ? 6.477 2.104 -16.294 1.00 83.25 82 ILE A O 1
ATOM 668 N N . LYS A 1 83 ? 5.869 3.604 -14.737 1.00 84.12 83 LYS A N 1
ATOM 669 C CA . LYS A 1 83 ? 5.884 4.769 -15.644 1.00 84.12 83 LYS A CA 1
ATOM 670 C C . LYS A 1 83 ? 7.237 4.947 -16.334 1.00 84.12 83 LYS A C 1
ATOM 672 O O . LYS A 1 83 ? 7.291 5.256 -17.527 1.00 84.12 83 LYS A O 1
ATOM 677 N N . THR A 1 84 ? 8.331 4.753 -15.602 1.00 83.62 84 THR A N 1
ATOM 678 C CA . THR A 1 84 ? 9.691 4.875 -16.141 1.00 83.62 84 THR A CA 1
ATOM 679 C C . THR A 1 84 ? 9.965 3.798 -17.187 1.00 83.62 84 THR A C 1
ATOM 681 O O . THR A 1 84 ? 10.398 4.130 -18.293 1.00 83.62 84 THR A O 1
ATOM 684 N N . LYS A 1 85 ? 9.615 2.535 -16.909 1.00 78.06 85 LYS A N 1
ATOM 685 C CA . LYS A 1 85 ? 9.725 1.438 -17.885 1.00 78.06 85 LYS A CA 1
ATOM 686 C C . LYS A 1 85 ? 8.924 1.716 -19.163 1.00 78.06 85 LYS A C 1
ATOM 688 O O . LYS A 1 85 ? 9.459 1.559 -20.260 1.00 78.06 85 LYS A O 1
ATOM 693 N N . MET A 1 86 ? 7.692 2.222 -19.050 1.00 76.56 86 MET A N 1
ATOM 694 C CA . MET A 1 86 ? 6.882 2.601 -20.222 1.00 76.56 86 MET A CA 1
ATOM 695 C C . MET A 1 86 ? 7.571 3.665 -21.092 1.00 76.56 86 MET A C 1
ATOM 697 O O . MET A 1 86 ? 7.487 3.616 -22.319 1.00 76.56 86 MET A O 1
ATOM 701 N N . ARG A 1 87 ? 8.269 4.631 -20.478 1.00 76.50 87 ARG A N 1
ATOM 702 C CA . ARG A 1 87 ? 9.028 5.660 -21.210 1.00 76.50 87 ARG A CA 1
ATOM 703 C C . ARG A 1 87 ? 10.245 5.075 -21.927 1.00 76.50 87 ARG A C 1
ATOM 705 O O . ARG A 1 87 ? 10.502 5.463 -23.064 1.00 76.50 87 ARG A O 1
ATOM 712 N N . VAL A 1 88 ? 10.976 4.158 -21.290 1.00 71.81 88 VAL A N 1
ATOM 713 C CA . VAL A 1 88 ? 12.156 3.503 -21.885 1.00 71.81 88 VAL A CA 1
ATOM 714 C C . VAL A 1 88 ? 11.763 2.657 -23.098 1.00 71.81 88 VAL A C 1
ATOM 716 O O . VAL A 1 88 ? 12.352 2.828 -24.163 1.00 71.81 88 VAL A O 1
ATOM 719 N N . ASN A 1 89 ? 10.705 1.847 -22.992 1.00 64.56 89 ASN A N 1
ATOM 720 C CA . ASN A 1 89 ? 10.241 0.999 -24.097 1.00 64.56 89 ASN A CA 1
ATOM 721 C C . ASN A 1 89 ? 9.814 1.835 -25.333 1.00 64.56 89 ASN A C 1
ATOM 723 O O . ASN A 1 89 ? 10.149 1.535 -26.483 1.00 64.56 89 ASN A O 1
ATOM 727 N N . LYS A 1 90 ? 9.179 2.996 -25.103 1.00 62.94 90 LYS A N 1
ATOM 728 C CA . LYS A 1 90 ? 8.861 3.970 -26.168 1.00 62.94 90 LYS A CA 1
ATOM 729 C C . LYS A 1 90 ? 10.097 4.608 -26.819 1.00 62.94 90 LYS A C 1
ATOM 731 O O . LYS A 1 90 ? 10.036 4.984 -27.987 1.00 62.94 90 LYS A O 1
ATOM 736 N N . LYS A 1 91 ? 11.205 4.775 -26.087 1.00 61.91 91 LYS A N 1
ATOM 737 C CA . LYS A 1 91 ? 12.458 5.317 -26.643 1.00 61.91 91 LYS A CA 1
ATOM 738 C C . LYS A 1 91 ? 13.191 4.275 -27.486 1.00 61.91 91 LYS A C 1
ATOM 740 O O . LYS A 1 91 ? 13.595 4.596 -28.598 1.00 61.91 91 LYS A O 1
ATOM 745 N N . GLN A 1 92 ? 13.285 3.035 -27.008 1.00 61.34 92 GLN A N 1
ATOM 746 C CA . GLN A 1 92 ? 13.943 1.943 -27.732 1.00 61.34 92 GLN A CA 1
ATOM 747 C C . GLN A 1 92 ? 13.279 1.676 -29.093 1.00 61.34 92 GLN A C 1
ATOM 749 O O . GLN A 1 92 ? 13.961 1.635 -30.111 1.00 61.34 92 GLN A O 1
ATOM 754 N N . THR A 1 93 ? 11.944 1.630 -29.145 1.00 62.12 93 THR A N 1
ATOM 755 C CA . THR A 1 93 ? 11.189 1.482 -30.406 1.00 62.12 93 THR A CA 1
ATOM 756 C C . THR A 1 93 ? 11.405 2.630 -31.401 1.00 62.12 93 THR A C 1
ATOM 758 O O . THR A 1 93 ? 11.364 2.399 -32.610 1.00 62.12 93 THR A O 1
ATOM 761 N N . ARG A 1 94 ? 11.656 3.864 -30.935 1.00 57.69 94 ARG A N 1
ATOM 762 C CA . ARG A 1 94 ? 12.015 4.996 -31.812 1.00 57.69 94 ARG A CA 1
ATOM 763 C C . ARG A 1 94 ? 13.440 4.876 -32.345 1.00 57.69 94 ARG A C 1
ATOM 765 O O . ARG A 1 94 ? 13.637 5.031 -33.546 1.00 57.69 94 ARG A O 1
ATOM 772 N N . SER A 1 95 ? 14.404 4.558 -31.484 1.00 58.66 95 SER A N 1
ATOM 773 C CA . SER A 1 95 ? 15.805 4.414 -31.889 1.00 58.66 95 SER A CA 1
ATOM 774 C C . SER A 1 95 ? 16.000 3.252 -32.867 1.00 58.66 95 SER A C 1
ATOM 776 O O . SER A 1 95 ? 16.623 3.444 -33.903 1.00 58.66 95 SER A O 1
ATOM 778 N N . THR A 1 96 ? 15.389 2.083 -32.636 1.00 57.88 96 THR A N 1
ATOM 779 C CA . THR A 1 96 ? 15.479 0.944 -33.571 1.00 57.88 96 THR A CA 1
ATOM 780 C C . THR A 1 96 ? 14.932 1.279 -34.965 1.00 57.88 96 THR A C 1
ATOM 782 O O . THR A 1 96 ? 15.508 0.855 -35.962 1.00 57.88 96 THR A O 1
ATOM 785 N N . LYS A 1 97 ? 13.875 2.099 -35.067 1.00 55.81 97 LYS A N 1
ATOM 786 C CA . LYS A 1 97 ? 13.350 2.560 -36.365 1.00 55.81 97 LYS A CA 1
ATOM 787 C C . LYS A 1 97 ? 14.274 3.556 -37.075 1.00 55.81 97 LYS A C 1
ATOM 789 O O . LYS A 1 97 ? 14.317 3.547 -38.299 1.00 55.81 97 LYS A O 1
ATOM 794 N N . GLN A 1 98 ? 15.015 4.386 -36.337 1.00 56.72 98 GLN A N 1
ATOM 795 C CA . GLN A 1 98 ? 15.988 5.322 -36.920 1.00 56.72 98 GLN A CA 1
ATOM 796 C C . GLN A 1 98 ? 17.237 4.610 -37.466 1.00 56.72 98 GLN A C 1
ATOM 798 O O . GLN A 1 98 ? 17.774 5.040 -38.480 1.00 56.72 98 GLN A O 1
ATOM 803 N N . TYR A 1 99 ? 17.659 3.493 -36.861 1.00 56.22 99 TYR A N 1
ATOM 804 C CA . TYR A 1 99 ? 18.804 2.703 -37.345 1.00 56.22 99 TYR A CA 1
ATOM 805 C C . TYR A 1 99 ? 18.485 1.785 -38.536 1.00 56.22 99 TYR A C 1
ATOM 807 O O . TYR A 1 99 ? 19.397 1.401 -39.260 1.00 56.22 99 TYR A O 1
ATOM 815 N N . LEU A 1 100 ? 17.211 1.452 -38.773 1.00 55.75 100 LEU A N 1
ATOM 816 C CA . LEU A 1 100 ? 16.792 0.624 -39.913 1.00 55.75 100 LEU A CA 1
ATOM 817 C C . LEU A 1 100 ? 16.686 1.395 -41.239 1.00 55.75 100 LEU A C 1
ATOM 819 O O . LEU A 1 100 ? 16.466 0.772 -42.272 1.00 55.75 100 LEU A O 1
ATOM 823 N N . ASN A 1 101 ? 16.853 2.724 -41.239 1.00 55.91 101 ASN A N 1
ATOM 824 C CA . ASN A 1 101 ? 16.763 3.533 -42.458 1.00 55.91 101 ASN A CA 1
ATOM 825 C C . ASN A 1 101 ? 17.940 4.511 -42.684 1.00 55.91 101 ASN A C 1
ATOM 827 O O . ASN A 1 101 ? 17.713 5.706 -42.868 1.00 55.91 101 ASN A O 1
ATOM 831 N N . PRO A 1 102 ? 19.205 4.041 -42.753 1.00 58.34 102 PRO A N 1
ATOM 832 C CA . PRO A 1 102 ? 20.335 4.909 -43.100 1.00 58.34 102 PRO A CA 1
ATOM 833 C C . PRO A 1 102 ? 20.317 5.407 -44.559 1.00 58.34 102 PRO A C 1
ATOM 835 O O . PRO A 1 102 ? 21.056 6.324 -44.897 1.00 58.34 102 PRO A O 1
ATOM 838 N 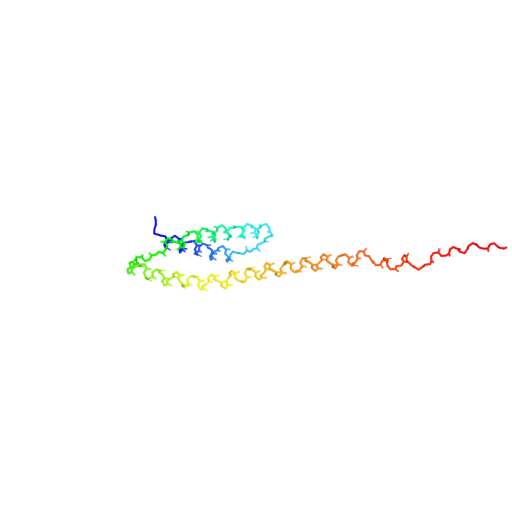N . TYR A 1 103 ? 19.478 4.825 -45.427 1.00 56.66 103 TYR A N 1
ATOM 839 C CA . TYR A 1 103 ? 19.473 5.085 -46.875 1.00 56.66 103 TYR A CA 1
ATOM 840 C C . TYR A 1 103 ? 18.177 5.716 -47.401 1.00 56.66 103 TYR A C 1
ATOM 842 O O . TYR A 1 103 ? 18.073 5.996 -48.594 1.00 56.66 103 TYR A O 1
ATOM 850 N N . GLN A 1 104 ? 17.194 6.003 -46.539 1.00 53.50 104 GLN A N 1
ATOM 851 C CA . GLN A 1 104 ? 15.919 6.581 -46.986 1.00 53.50 104 GLN A CA 1
ATOM 852 C C . GLN A 1 104 ? 16.058 8.011 -47.539 1.00 53.50 104 GLN A C 1
ATOM 854 O O . GLN A 1 104 ? 15.199 8.458 -48.291 1.00 53.50 104 GLN A O 1
ATOM 859 N N . GLN A 1 105 ? 17.158 8.706 -47.226 1.00 55.09 105 GLN A N 1
ATOM 860 C CA . GLN A 1 105 ? 17.492 10.020 -47.794 1.00 55.09 105 GLN A CA 1
ATOM 861 C C . GLN A 1 105 ? 18.342 9.945 -49.078 1.00 55.09 105 GLN A C 1
ATOM 863 O O . GLN A 1 105 ? 18.548 10.969 -49.718 1.00 55.09 105 GLN A O 1
ATOM 868 N N . LEU A 1 106 ? 18.819 8.758 -49.481 1.00 54.53 106 LEU A N 1
ATOM 869 C CA . LEU A 1 106 ? 19.649 8.577 -50.683 1.00 54.53 106 LEU A CA 1
ATOM 870 C C . LEU A 1 106 ? 18.839 8.179 -51.932 1.00 54.53 106 LEU A C 1
ATOM 872 O O . LEU A 1 106 ? 19.381 8.186 -53.028 1.00 54.53 106 LEU A O 1
ATOM 876 N N . SER A 1 107 ? 17.542 7.874 -51.804 1.00 53.59 107 SER A N 1
ATOM 877 C CA . SER A 1 107 ? 16.672 7.527 -52.947 1.00 53.59 107 SER A CA 1
ATOM 878 C C . SER A 1 107 ? 15.983 8.718 -53.629 1.00 53.59 107 SER A C 1
ATOM 880 O O . SER A 1 107 ? 15.155 8.507 -54.508 1.00 53.59 107 SER A O 1
ATOM 882 N N . THR A 1 108 ? 16.297 9.966 -53.262 1.00 55.44 108 THR A N 1
ATOM 883 C CA . THR A 1 108 ? 15.645 11.155 -53.853 1.00 55.44 108 THR A CA 1
ATOM 884 C C . THR A 1 108 ? 16.592 12.116 -54.569 1.00 55.44 108 THR A C 1
ATOM 886 O O . THR A 1 108 ? 16.168 13.214 -54.919 1.00 55.44 108 THR A O 1
ATOM 889 N N . HIS A 1 109 ? 17.850 11.739 -54.817 1.00 53.56 109 HIS A N 1
ATOM 890 C CA . HIS A 1 109 ? 18.753 12.552 -55.635 1.00 53.56 109 HIS A CA 1
ATOM 891 C C . HIS A 1 109 ? 19.323 11.734 -56.799 1.00 53.56 109 HIS A C 1
ATOM 893 O O . HIS A 1 109 ? 20.345 11.069 -56.687 1.00 53.56 109 HIS A O 1
ATOM 899 N N . ASP A 1 110 ? 18.581 11.803 -57.903 1.00 55.88 110 ASP A N 1
ATOM 900 C CA . ASP A 1 110 ? 19.085 11.791 -59.277 1.00 55.88 110 ASP A CA 1
ATOM 901 C C . ASP A 1 110 ? 19.727 10.495 -59.809 1.00 55.88 110 ASP A C 1
ATOM 903 O O . ASP A 1 110 ? 20.925 10.389 -60.062 1.00 55.88 110 ASP A O 1
ATOM 907 N N . GLY A 1 111 ? 18.881 9.499 -60.079 1.00 58.47 111 GLY A N 1
ATOM 908 C CA . GLY A 1 111 ? 19.201 8.413 -61.008 1.00 58.47 111 GLY A CA 1
ATOM 909 C C . GLY A 1 111 ? 19.040 8.861 -62.464 1.00 58.47 111 GLY A C 1
ATOM 910 O O . GLY A 1 111 ? 18.183 8.332 -63.170 1.00 58.47 111 GLY A O 1
ATOM 911 N N . MET A 1 112 ? 19.820 9.846 -62.917 1.00 61.78 112 MET A N 1
ATOM 912 C CA . MET A 1 112 ? 19.857 10.223 -64.331 1.00 61.78 112 MET A CA 1
ATOM 913 C C . MET A 1 112 ? 20.785 9.259 -65.085 1.00 61.78 112 MET A C 1
ATOM 915 O O . MET A 1 112 ? 22.008 9.331 -64.990 1.00 61.78 112 MET A O 1
ATOM 919 N N . PHE A 1 113 ? 20.187 8.327 -65.830 1.00 55.50 113 PHE A N 1
ATOM 920 C CA . PHE A 1 113 ? 20.879 7.494 -66.813 1.00 55.50 113 PHE A CA 1
ATOM 921 C C . PHE A 1 113 ? 21.471 8.388 -67.914 1.00 55.50 113 PHE A C 1
ATOM 923 O O . PHE A 1 113 ? 20.735 8.974 -68.707 1.00 55.50 113 PHE A O 1
ATOM 930 N N . LEU A 1 114 ? 22.800 8.471 -67.990 1.00 54.47 114 LEU A N 1
ATOM 931 C CA . LEU A 1 114 ? 23.507 9.001 -69.155 1.00 54.47 114 LEU A CA 1
ATOM 932 C C . LEU A 1 114 ? 23.616 7.895 -70.213 1.00 54.47 114 LEU A C 1
ATOM 934 O O . LEU A 1 114 ? 24.641 7.230 -70.328 1.00 54.47 114 LEU A O 1
ATOM 938 N N . ASP A 1 115 ? 22.543 7.700 -70.980 1.00 65.25 115 ASP A N 1
ATOM 939 C CA . ASP A 1 115 ? 22.654 7.162 -72.336 1.00 65.25 115 ASP A CA 1
ATOM 940 C C . ASP A 1 115 ? 22.494 8.326 -73.316 1.00 65.25 115 ASP A C 1
ATOM 942 O O . ASP A 1 115 ? 21.391 8.787 -73.615 1.00 65.25 115 ASP A O 1
ATOM 946 N N . SER A 1 116 ? 23.620 8.842 -73.792 1.00 54.09 116 SER A N 1
ATOM 947 C CA . SER A 1 116 ? 23.651 9.670 -74.989 1.00 54.09 116 SER A CA 1
ATOM 948 C C . SER A 1 116 ? 24.796 9.208 -75.883 1.00 54.09 116 SER A C 1
ATOM 950 O O . SER A 1 116 ? 25.963 9.546 -75.705 1.00 54.09 116 SER A O 1
ATOM 952 N N . ARG A 1 117 ? 24.400 8.389 -76.860 1.00 45.44 117 ARG A N 1
ATOM 953 C CA . ARG A 1 117 ? 25.186 7.911 -77.998 1.00 45.44 117 ARG A CA 1
ATOM 954 C C . ARG A 1 117 ? 25.986 9.027 -78.683 1.00 45.44 117 ARG A C 1
ATOM 956 O O . ARG A 1 117 ? 25.402 10.042 -79.073 1.00 45.44 117 ARG A O 1
ATOM 963 N N . LYS A 1 118 ? 27.251 8.742 -79.002 1.00 41.06 118 LYS A N 1
ATOM 964 C CA . LYS A 1 118 ? 27.839 9.021 -80.318 1.00 41.06 118 LYS A CA 1
ATOM 965 C C . LYS A 1 118 ? 29.032 8.116 -80.592 1.00 41.06 118 LYS A C 1
ATOM 967 O O . LYS A 1 118 ? 29.802 7.881 -79.639 1.00 41.06 118 LYS A O 1
#

Secondary structure (DSSP, 8-state):
--HHHHHHHHHHHHHHHHTS---SHHHHHHHHHHHHHHHHHHHHHGGG--SPPPHHHHHHHHHHHHHHHHHHHHHHHHHHHHHHHHHHHHHHHHHHHHHT-TTTTTTTS---------

Sequence (118 aa):
MKPLQEYIVITNKLLQVVDQPVNSDESREEIIKNIDILLEKRQELIPFIKSPFEEEEISLGKDCLALDQKLEPKLQKLLGNIKTKMRVNKKQTRSTKQYLNPYQQLSTHDGMFLDSRK